Protein AF-C1BNL7-F1 (afdb_monomer)

Solvent-accessible surface area (backbone atoms only — not comparable to full-atom values): 7784 Å² total; per-residue (Å²): 129,91,84,77,83,67,80,52,73,25,73,51,69,61,20,47,30,74,44,31,60,59,41,42,73,23,84,44,74,52,72,48,75,82,15,39,34,39,26,34,56,65,86,87,86,78,60,87,38,37,70,57,34,62,75,68,76,52,83,87,88,85,86,73,85,60,97,68,70,64,67,81,43,33,63,49,84,83,49,70,68,57,50,54,52,52,53,50,52,39,48,68,52,30,54,58,49,54,51,50,46,48,68,52,48,52,87,49,40,54,88,61,54,73,66,53,60,66,40,49,68,30,48,18,66,62,32,55,75,46,68

Sequence (131 aa):
MNNNSFPPFSYLHHALSGGYWLLCAGDEIYINQCSLIGSIGAIMASFGLEKFIKRHDIERRVLTAGKNKSIMDPFVEMTEAERLRLSAILSDIHEPFKEHVRKSRGNKLIKDEDKLFNGEFWCGQAAVNLD

pLDDT: mean 90.42, std 10.7, range [40.81, 98.31]

Organism: Caligus rogercresseyi (NCBI:txid217165)

Radius of gyration: 20.48 Å; Cα contacts (8 Å, |Δi|>4): 165; chains: 1; bounding box: 45×34×66 Å

Foldseek 3Di:
DDPPPDFFEAEDAEQAAVRQLVQLVGLHYDYAQFYKDAQQFDDDDAAACLVVCVVVVHDDDDDDDDDCPCQRVNNDDHDPVSVVVVVVVRVVVRVVSLVSNCVSCPPQADPPVCVRRVRDMDGHVVVSNGD

Structure (mmCIF, N/CA/C/O backbone):
data_AF-C1BNL7-F1
#
_entry.id   AF-C1BNL7-F1
#
loop_
_atom_site.group_PDB
_atom_site.id
_atom_site.type_symbol
_atom_site.label_atom_id
_atom_site.label_alt_id
_atom_site.label_comp_id
_atom_site.label_asym_id
_atom_site.label_entity_id
_atom_site.label_seq_id
_atom_site.pdbx_PDB_ins_code
_atom_site.Cartn_x
_atom_site.Cartn_y
_atom_site.Cartn_z
_atom_site.occupancy
_atom_site.B_iso_or_equiv
_atom_site.auth_seq_id
_atom_site.auth_comp_id
_atom_site.auth_asym_id
_atom_site.auth_atom_id
_atom_site.pdbx_PDB_model_num
ATOM 1 N N . MET A 1 1 ? 6.306 21.668 35.303 1.00 40.81 1 MET A N 1
ATOM 2 C CA . MET A 1 1 ? 6.076 21.286 33.892 1.00 40.81 1 MET A CA 1
ATOM 3 C C . MET A 1 1 ? 4.583 21.034 33.754 1.00 40.81 1 MET A C 1
ATOM 5 O O . MET A 1 1 ? 4.030 20.419 34.654 1.00 40.81 1 MET A O 1
ATOM 9 N N . ASN A 1 2 ? 3.924 21.650 32.770 1.00 40.81 2 ASN A N 1
ATOM 10 C CA . ASN A 1 2 ? 2.464 21.817 32.730 1.00 40.81 2 ASN A CA 1
ATOM 11 C C . ASN A 1 2 ? 1.688 20.502 32.881 1.00 40.81 2 ASN A C 1
ATOM 13 O O . ASN A 1 2 ? 1.894 19.564 32.121 1.00 40.81 2 ASN A O 1
ATOM 17 N N . ASN A 1 3 ? 0.763 20.500 33.840 1.00 50.41 3 ASN A N 1
ATOM 18 C CA . ASN A 1 3 ? -0.073 19.378 34.256 1.00 50.41 3 ASN A CA 1
ATOM 19 C C . ASN A 1 3 ? -1.495 19.508 33.668 1.00 50.41 3 ASN A C 1
ATOM 21 O O . ASN A 1 3 ? -2.486 19.372 34.377 1.00 50.41 3 ASN A O 1
ATOM 25 N N . ASN A 1 4 ? -1.602 19.835 32.376 1.00 51.62 4 ASN A N 1
ATOM 26 C CA . ASN A 1 4 ? -2.885 19.821 31.664 1.00 51.62 4 ASN A CA 1
ATOM 27 C C . ASN A 1 4 ? -3.084 18.436 31.040 1.00 51.62 4 ASN A C 1
ATOM 29 O O . ASN A 1 4 ? -2.892 18.250 29.842 1.00 51.62 4 ASN A O 1
ATOM 33 N N . SER A 1 5 ? -3.426 17.448 31.863 1.00 60.22 5 SER A N 1
ATOM 34 C CA . SER A 1 5 ? -3.708 16.081 31.423 1.00 60.22 5 SER A CA 1
ATOM 35 C C . SER A 1 5 ? -5.173 15.943 30.997 1.00 60.22 5 SER A C 1
ATOM 37 O O . SER A 1 5 ? -5.953 15.257 31.654 1.00 60.22 5 SER A O 1
ATOM 39 N N . PHE A 1 6 ? -5.565 16.631 29.922 1.00 58.66 6 PHE A N 1
ATOM 40 C CA . PHE A 1 6 ? -6.733 16.195 29.155 1.00 58.66 6 PHE A CA 1
ATOM 41 C C . PHE A 1 6 ? -6.265 15.080 28.214 1.00 58.66 6 PHE A C 1
ATOM 43 O O . PHE A 1 6 ? -5.260 15.289 27.528 1.00 58.66 6 PHE A O 1
ATOM 50 N N . PRO A 1 7 ? -6.930 13.911 28.187 1.00 63.72 7 PRO A N 1
ATOM 51 C CA . PRO A 1 7 ? -6.554 12.854 27.259 1.00 63.72 7 PRO A CA 1
ATOM 52 C C . PRO A 1 7 ? -6.678 13.376 25.815 1.00 63.72 7 PRO A C 1
ATOM 54 O O . PRO A 1 7 ? -7.672 14.036 25.494 1.00 63.72 7 PRO A O 1
ATOM 57 N N . PRO A 1 8 ? -5.676 13.172 24.940 1.00 76.75 8 PRO A N 1
ATOM 58 C CA . PRO A 1 8 ? -5.769 13.550 23.536 1.00 76.75 8 PRO A CA 1
ATOM 59 C C . PRO A 1 8 ? -6.910 12.797 22.840 1.00 76.75 8 PRO A C 1
ATOM 61 O O . PRO A 1 8 ? -6.853 11.583 22.646 1.00 76.75 8 PRO A O 1
ATOM 64 N N . PHE A 1 9 ? -7.932 13.538 22.416 1.00 78.38 9 PHE A N 1
ATOM 65 C CA . PHE A 1 9 ? -9.016 13.033 21.574 1.00 78.38 9 PHE A CA 1
ATOM 66 C C . PHE A 1 9 ? -8.653 13.186 20.094 1.00 78.38 9 PHE A C 1
ATOM 68 O O . PHE A 1 9 ? -8.140 14.227 19.680 1.00 78.38 9 PHE A O 1
ATOM 75 N N . SER A 1 10 ? -8.956 12.172 19.285 1.00 81.38 10 SER A N 1
ATOM 76 C CA . SER A 1 10 ? -8.794 12.206 17.829 1.00 81.38 10 SER A CA 1
ATOM 77 C C . SER A 1 10 ? -10.137 12.015 17.125 1.00 81.38 10 SER A C 1
ATOM 79 O O . SER A 1 10 ? -10.905 11.108 17.441 1.00 81.38 10 SER A O 1
ATOM 81 N N . TYR A 1 11 ? -10.423 12.877 16.150 1.00 81.88 11 TYR A N 1
ATOM 82 C CA . TYR A 1 11 ? -11.605 12.789 15.294 1.00 81.88 11 TYR A CA 1
ATOM 83 C C . TYR A 1 11 ? -11.211 13.091 13.852 1.00 81.88 11 TYR A C 1
ATOM 85 O O . TYR A 1 11 ? -10.549 14.093 13.576 1.00 81.88 11 TYR A O 1
ATOM 93 N N . LEU A 1 12 ? -11.659 12.248 12.925 1.00 77.56 12 LEU A N 1
ATOM 94 C CA . LEU A 1 12 ? -11.494 12.465 11.494 1.00 77.56 12 LEU A CA 1
ATOM 95 C C . LEU A 1 12 ? -12.728 11.930 10.761 1.00 77.56 12 LEU A C 1
ATOM 97 O O . LEU A 1 12 ? -13.219 10.849 11.078 1.00 77.56 12 LEU A O 1
ATOM 101 N N . HIS A 1 13 ? -13.221 12.667 9.761 1.00 79.19 13 HIS A N 1
ATOM 102 C CA . HIS A 1 13 ? -14.415 12.254 9.015 1.00 79.19 13 HIS A CA 1
ATOM 103 C C . HIS A 1 13 ? -14.193 10.926 8.271 1.00 79.19 13 HIS A C 1
ATOM 105 O O . HIS A 1 13 ? -15.036 10.043 8.352 1.00 79.19 13 HIS A O 1
ATOM 111 N N . HIS A 1 14 ? -13.046 10.753 7.609 1.00 89.56 14 HIS A N 1
ATOM 112 C CA . HIS A 1 14 ? -12.567 9.467 7.090 1.00 89.56 14 HIS A CA 1
ATOM 113 C C . HIS A 1 14 ? -11.084 9.339 7.411 1.00 89.56 14 HIS A C 1
ATOM 115 O O . HIS A 1 14 ? -10.323 10.255 7.105 1.00 89.56 14 HIS A O 1
ATOM 121 N N . ALA A 1 15 ? -10.681 8.212 7.984 1.00 91.94 15 ALA A N 1
ATOM 122 C CA . ALA A 1 15 ? -9.304 7.922 8.351 1.00 91.94 15 ALA A CA 1
ATOM 123 C C . ALA A 1 15 ? -8.921 6.553 7.796 1.00 91.94 15 ALA A C 1
ATOM 125 O O . ALA A 1 15 ? -9.188 5.523 8.405 1.00 91.94 15 ALA A O 1
ATOM 126 N N . LEU A 1 16 ? -8.294 6.557 6.625 1.00 94.44 16 LEU A N 1
ATOM 127 C CA . LEU A 1 16 ? -7.799 5.360 5.955 1.00 94.44 16 LEU A CA 1
ATOM 128 C C . LEU A 1 16 ? -6.277 5.418 5.863 1.00 94.44 16 LEU A C 1
ATOM 130 O O . LEU A 1 16 ? -5.717 6.502 5.677 1.00 94.44 16 LEU A O 1
ATOM 134 N N . SER A 1 17 ? -5.611 4.269 5.965 1.00 95.81 17 SER A N 1
ATOM 135 C CA . SER A 1 17 ? -4.159 4.143 5.806 1.00 95.81 17 SER A CA 1
ATOM 136 C C . SER A 1 17 ? -3.418 5.142 6.708 1.00 95.81 17 SER A C 1
ATOM 138 O O . SER A 1 17 ? -3.652 5.158 7.915 1.00 95.81 17 SER A O 1
ATOM 140 N N . GLY A 1 18 ? -2.586 6.034 6.165 1.00 95.00 18 GLY A N 1
ATOM 141 C CA . GLY A 1 18 ? -1.898 7.066 6.951 1.00 95.00 18 GLY A CA 1
ATOM 142 C C . GLY A 1 18 ? -2.825 7.939 7.816 1.00 95.00 18 GLY A C 1
ATOM 143 O O . GLY A 1 18 ? -2.420 8.394 8.882 1.00 95.00 18 GLY A O 1
ATOM 144 N N . GLY A 1 19 ? -4.088 8.130 7.421 1.00 94.56 19 GLY A N 1
ATOM 145 C CA . GLY A 1 19 ? -5.081 8.812 8.253 1.00 94.56 19 GLY A CA 1
ATOM 146 C C . GLY A 1 19 ? -5.436 8.021 9.514 1.00 94.56 19 GLY A C 1
ATOM 147 O O . GLY A 1 19 ? -5.513 8.602 10.593 1.00 94.56 19 GLY A O 1
ATOM 148 N N . TYR A 1 20 ? -5.598 6.699 9.398 1.00 94.94 20 TYR A N 1
ATOM 149 C CA . TYR A 1 20 ? -5.844 5.832 10.552 1.00 94.94 20 TYR A CA 1
ATOM 150 C C . TYR A 1 20 ? -4.603 5.713 11.443 1.00 94.94 20 TYR A C 1
ATOM 152 O O . TYR A 1 20 ? -4.726 5.755 12.663 1.00 94.94 20 TYR A O 1
ATOM 160 N N . TRP A 1 21 ? -3.400 5.693 10.852 1.00 95.44 21 TRP A N 1
ATOM 161 C CA . TRP A 1 21 ? -2.147 5.779 11.610 1.00 95.44 21 TRP A CA 1
ATOM 162 C C . TRP A 1 21 ? -2.147 6.984 12.559 1.00 95.44 21 TRP A C 1
ATOM 164 O O . TRP A 1 21 ? -1.849 6.853 13.746 1.00 95.44 21 TRP A O 1
ATOM 174 N N . LEU A 1 22 ? -2.486 8.168 12.043 1.00 94.12 22 LEU A N 1
ATOM 175 C CA . LEU A 1 22 ? -2.545 9.387 12.850 1.00 94.12 22 LEU A CA 1
ATOM 176 C C . LEU A 1 22 ? -3.688 9.344 13.865 1.00 94.12 22 LEU A C 1
ATOM 178 O O . LEU A 1 22 ? -3.504 9.778 14.998 1.00 94.12 22 LEU A O 1
ATOM 182 N N . LEU A 1 23 ? -4.841 8.788 13.485 1.00 92.06 23 LEU A N 1
ATOM 183 C CA . LEU A 1 23 ? -5.988 8.628 14.378 1.00 92.06 23 LEU A CA 1
ATOM 184 C C . LEU A 1 23 ? -5.637 7.775 15.610 1.00 92.06 23 LEU A C 1
ATOM 186 O O . LEU A 1 23 ? -6.048 8.104 16.719 1.00 92.06 23 LEU A O 1
ATOM 190 N N . CYS A 1 24 ? -4.804 6.746 15.436 1.00 93.38 24 CYS A N 1
ATOM 191 C CA . CYS A 1 24 ? -4.276 5.904 16.511 1.00 93.38 24 CYS A CA 1
ATOM 192 C C . CYS A 1 24 ? -3.329 6.631 17.491 1.00 93.38 24 CYS A C 1
ATOM 194 O O . CYS A 1 24 ? -2.913 6.033 18.480 1.00 93.38 24 CYS A O 1
ATOM 196 N N . ALA A 1 25 ? -2.968 7.897 17.264 1.00 91.88 25 ALA A N 1
ATOM 197 C CA . ALA A 1 25 ? -2.198 8.671 18.240 1.00 91.88 25 ALA A CA 1
ATOM 198 C C . ALA A 1 25 ? -3.054 9.221 19.401 1.00 91.88 25 ALA A C 1
ATOM 200 O O . ALA A 1 25 ? -2.489 9.643 20.408 1.00 91.88 25 ALA A O 1
ATOM 201 N N . GLY A 1 26 ? -4.386 9.251 19.262 1.00 89.44 26 GLY A N 1
ATOM 202 C CA . GLY A 1 26 ? -5.301 9.648 20.335 1.00 89.44 26 GLY A CA 1
ATOM 203 C C . GLY A 1 26 ? -5.695 8.484 21.244 1.00 89.44 26 GLY A C 1
ATOM 204 O O . GLY A 1 26 ? -5.860 7.357 20.778 1.00 89.44 26 GLY A O 1
ATOM 205 N N . ASP A 1 27 ? -5.925 8.781 22.523 1.00 85.81 27 ASP A N 1
ATOM 206 C CA . ASP A 1 27 ? -6.405 7.805 23.515 1.00 85.81 27 ASP A CA 1
ATOM 207 C C . ASP A 1 27 ? -7.858 7.387 23.229 1.00 85.81 27 ASP A C 1
ATOM 209 O O . ASP A 1 27 ? -8.277 6.239 23.425 1.00 85.81 27 ASP A O 1
ATOM 213 N N . GLU A 1 28 ? -8.632 8.347 22.725 1.00 88.00 28 GLU A N 1
ATOM 214 C CA . GLU A 1 28 ? -10.022 8.188 22.337 1.00 88.00 28 GLU A CA 1
ATOM 215 C C . GLU A 1 28 ? -10.225 8.628 20.889 1.00 88.00 28 GLU A C 1
ATOM 217 O O . GLU A 1 28 ? -9.799 9.708 20.469 1.00 88.00 28 GLU A O 1
ATOM 222 N N . ILE A 1 29 ? -10.904 7.769 20.132 1.00 89.75 29 ILE A N 1
ATOM 223 C CA . ILE A 1 29 ? -11.182 7.952 18.713 1.00 89.75 29 ILE A CA 1
ATOM 224 C C . ILE A 1 29 ? -12.688 8.088 18.542 1.00 89.75 29 ILE A C 1
ATOM 226 O O . ILE A 1 29 ? -13.439 7.172 18.876 1.00 89.75 29 ILE A O 1
ATOM 230 N N . TYR A 1 30 ? -13.115 9.213 17.981 1.00 88.75 30 TYR A N 1
ATOM 231 C CA . TYR A 1 30 ? -14.504 9.452 17.616 1.00 88.75 30 TYR A CA 1
ATOM 232 C C . TYR A 1 30 ? -14.653 9.368 16.101 1.00 88.75 30 TYR A C 1
ATOM 234 O O . TYR A 1 30 ? -13.863 9.944 15.351 1.00 88.75 30 TYR A O 1
ATOM 242 N N . ILE A 1 31 ? -15.694 8.671 15.653 1.00 88.94 31 ILE A N 1
ATOM 243 C CA . ILE A 1 31 ? -16.059 8.538 14.242 1.00 88.94 31 ILE A CA 1
ATOM 244 C C . ILE A 1 31 ? -17.570 8.718 14.088 1.00 88.94 31 ILE A C 1
ATOM 246 O O . ILE A 1 31 ? -18.323 8.521 15.042 1.00 88.94 31 ILE A O 1
ATOM 250 N 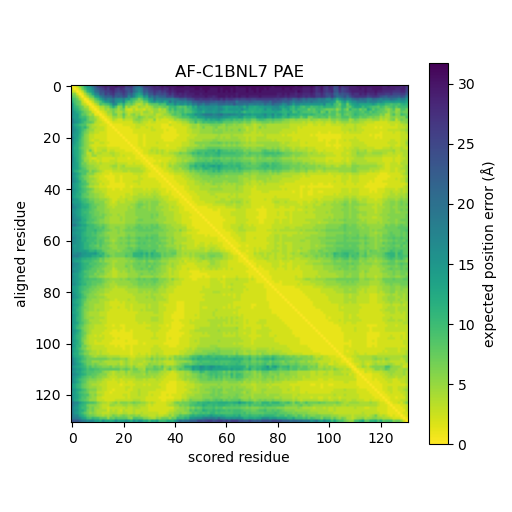N . ASN A 1 32 ? -18.028 9.096 12.896 1.00 89.62 32 ASN A N 1
ATOM 251 C CA . ASN A 1 32 ? -19.454 9.165 12.582 1.00 89.62 32 ASN A CA 1
ATOM 252 C C . ASN A 1 32 ? -19.917 7.914 11.806 1.00 89.62 32 ASN A C 1
ATOM 254 O O . ASN A 1 32 ? -19.110 7.089 11.383 1.00 89.62 32 ASN A O 1
ATOM 258 N N . GLN A 1 33 ? -21.230 7.765 11.606 1.00 89.31 33 GLN A N 1
ATOM 259 C CA . GLN A 1 33 ? -21.814 6.588 10.941 1.00 89.31 33 GLN A CA 1
ATOM 260 C C . GLN A 1 33 ? -21.374 6.396 9.481 1.00 89.31 33 GLN A C 1
ATOM 262 O O . GLN A 1 33 ? -21.433 5.279 8.980 1.00 89.31 33 GLN A O 1
ATOM 267 N N . CYS A 1 34 ? -20.935 7.462 8.817 1.00 91.25 34 CYS A N 1
ATOM 268 C CA . CYS A 1 34 ? -20.444 7.459 7.442 1.00 91.25 34 CYS A CA 1
ATOM 269 C C . CYS A 1 34 ? -18.908 7.450 7.366 1.00 91.25 34 CYS A C 1
ATOM 271 O O . CYS A 1 34 ? -18.352 7.495 6.267 1.00 91.25 34 CYS A O 1
ATOM 273 N N . SER A 1 35 ? -18.205 7.424 8.502 1.00 92.69 35 SER A N 1
ATOM 274 C CA . SER A 1 35 ? -16.747 7.429 8.528 1.00 92.69 35 SER A CA 1
ATOM 275 C C . SER A 1 35 ? -16.182 6.142 7.953 1.00 92.69 35 SER A C 1
ATOM 277 O O . SER A 1 35 ? -16.653 5.060 8.279 1.00 92.69 35 SER A O 1
ATOM 279 N N . LEU A 1 36 ? -15.140 6.266 7.129 1.00 94.25 36 LEU A N 1
ATOM 280 C CA . LEU A 1 36 ? -14.423 5.127 6.555 1.00 94.25 36 LEU A CA 1
ATOM 281 C C . LEU A 1 36 ? -13.111 4.969 7.310 1.00 94.25 36 LEU A C 1
ATOM 283 O O . LEU A 1 36 ? -12.340 5.929 7.377 1.00 94.25 36 LEU A O 1
ATOM 287 N N . ILE A 1 37 ? -12.903 3.786 7.880 1.00 94.69 37 ILE A N 1
ATOM 288 C CA . ILE A 1 37 ? -11.816 3.468 8.805 1.00 94.69 37 ILE A CA 1
ATOM 289 C C . ILE A 1 37 ? -11.131 2.170 8.377 1.00 94.69 37 ILE A C 1
ATOM 291 O O . ILE A 1 37 ? -11.782 1.275 7.841 1.00 94.69 37 ILE A O 1
ATOM 295 N N . GLY A 1 38 ? -9.823 2.067 8.607 1.00 94.12 38 GLY A N 1
ATOM 296 C CA . GLY A 1 38 ? -9.017 0.905 8.243 1.00 94.12 38 GLY A CA 1
ATOM 297 C C . GLY A 1 38 ? -8.047 1.236 7.117 1.00 94.12 38 GLY A C 1
ATOM 298 O O . GLY A 1 38 ? -7.341 2.245 7.167 1.00 94.12 38 GLY A O 1
ATOM 299 N N . SER A 1 39 ? -7.997 0.388 6.093 1.00 96.62 39 SER A N 1
ATOM 300 C CA . SER A 1 39 ? -6.980 0.427 5.040 1.00 96.62 39 SER A CA 1
ATOM 301 C C . SER A 1 39 ? -5.568 0.326 5.633 1.00 96.62 39 SER A C 1
ATOM 303 O O . SER A 1 39 ? -4.644 1.048 5.254 1.00 96.62 39 SER A O 1
ATOM 305 N N . ILE A 1 40 ? -5.421 -0.559 6.625 1.00 96.56 40 ILE A N 1
ATOM 306 C CA . ILE A 1 40 ? -4.145 -0.825 7.287 1.00 96.56 40 ILE A CA 1
ATOM 307 C C . ILE A 1 40 ? -3.340 -1.733 6.369 1.00 96.56 40 ILE A C 1
ATOM 309 O O . ILE A 1 40 ? -3.643 -2.912 6.206 1.00 96.56 40 ILE A O 1
ATOM 313 N N . GLY A 1 41 ? -2.355 -1.137 5.716 1.00 95.88 41 GLY A N 1
ATOM 314 C CA . GLY A 1 41 ? -1.548 -1.785 4.700 1.00 95.88 41 GLY A CA 1
ATOM 315 C C . GLY A 1 41 ? -0.652 -0.773 4.001 1.00 95.88 41 GLY A C 1
ATOM 316 O O . GLY A 1 41 ? -0.729 0.435 4.245 1.00 95.88 41 GLY A O 1
ATOM 317 N N . ALA A 1 42 ? 0.199 -1.279 3.116 1.00 96.94 42 ALA A N 1
ATOM 318 C CA . ALA A 1 42 ? 1.088 -0.478 2.291 1.00 96.94 42 ALA A CA 1
ATOM 319 C C . ALA A 1 42 ? 0.957 -0.908 0.829 1.00 96.94 42 ALA A C 1
ATOM 321 O O . ALA A 1 42 ? 0.863 -2.097 0.525 1.00 96.94 42 ALA A O 1
ATOM 322 N N . ILE A 1 43 ? 0.974 0.064 -0.078 1.00 96.44 43 ILE A N 1
ATOM 323 C CA . ILE A 1 43 ? 0.914 -0.173 -1.518 1.00 96.44 43 ILE A CA 1
ATOM 324 C C . ILE A 1 43 ? 1.968 0.669 -2.232 1.00 96.44 43 ILE A C 1
ATOM 326 O O . ILE A 1 43 ? 2.166 1.845 -1.935 1.00 96.44 43 ILE A O 1
ATOM 330 N N . MET A 1 44 ? 2.621 0.051 -3.211 1.00 95.50 44 MET A N 1
ATOM 331 C CA . MET A 1 44 ? 3.406 0.715 -4.244 1.00 95.50 44 MET A CA 1
ATOM 332 C C . MET A 1 44 ? 2.860 0.225 -5.578 1.00 95.50 44 MET A C 1
ATOM 334 O O . MET A 1 44 ? 2.777 -0.980 -5.807 1.00 95.50 44 MET A O 1
ATOM 338 N N . ALA A 1 45 ? 2.445 1.153 -6.434 1.00 94.00 45 ALA A N 1
ATOM 339 C CA . ALA A 1 45 ? 1.821 0.831 -7.707 1.00 94.00 45 ALA A CA 1
ATOM 340 C C . ALA A 1 45 ? 2.446 1.654 -8.833 1.00 94.00 45 ALA A C 1
ATOM 342 O O . ALA A 1 45 ? 2.715 2.847 -8.681 1.00 94.00 45 ALA A O 1
ATOM 343 N N . SER A 1 46 ? 2.653 1.001 -9.971 1.00 93.50 46 SER A N 1
ATOM 344 C CA . SER A 1 46 ? 3.075 1.606 -11.231 1.00 93.50 46 SER A CA 1
ATOM 345 C C . SER A 1 46 ? 2.490 0.803 -12.398 1.00 93.50 46 SER A C 1
ATOM 347 O O . SER A 1 46 ? 1.830 -0.218 -12.200 1.00 93.50 46 SER A O 1
ATOM 349 N N . PHE A 1 47 ? 2.701 1.278 -13.623 1.00 95.06 47 PHE A N 1
ATOM 350 C CA . PHE A 1 47 ? 2.260 0.591 -14.836 1.00 95.06 47 PHE A CA 1
ATOM 351 C C . PHE A 1 47 ? 3.407 -0.192 -15.477 1.00 95.06 47 PHE A C 1
ATOM 353 O O . PHE A 1 47 ? 4.558 0.199 -15.338 1.00 95.06 47 PHE A O 1
ATOM 360 N N . GLY A 1 48 ? 3.081 -1.242 -16.234 1.00 96.19 48 GLY A N 1
ATOM 361 C CA . GLY A 1 48 ? 3.979 -1.848 -17.223 1.00 96.19 48 GLY A CA 1
ATOM 362 C C . GLY A 1 48 ? 3.562 -1.423 -18.633 1.00 96.19 48 GLY A C 1
ATOM 363 O O . GLY A 1 48 ? 2.491 -1.800 -19.111 1.00 96.19 48 GLY A O 1
ATOM 364 N N . LEU A 1 49 ? 4.368 -0.580 -19.272 1.00 97.62 49 LEU A N 1
ATOM 365 C CA . LEU A 1 49 ? 4.141 0.049 -20.577 1.00 97.62 49 LEU A CA 1
ATOM 366 C C . LEU A 1 49 ? 5.266 -0.258 -21.579 1.00 97.62 49 LEU A C 1
ATOM 368 O O . LEU A 1 49 ? 5.247 0.260 -22.697 1.00 97.62 49 LEU A O 1
ATOM 372 N N . GLU A 1 50 ? 6.213 -1.129 -21.232 1.00 95.88 50 GLU A N 1
ATOM 373 C CA . GLU A 1 50 ? 7.343 -1.538 -22.070 1.00 95.88 50 GLU A CA 1
ATOM 374 C C . GLU A 1 50 ? 6.872 -2.101 -23.422 1.00 95.88 50 GLU A C 1
ATOM 376 O O . GLU A 1 50 ? 7.387 -1.749 -24.487 1.00 95.88 50 GLU A O 1
ATOM 381 N N . LYS A 1 51 ? 5.796 -2.899 -23.414 1.00 96.75 51 LYS A N 1
ATOM 382 C CA . LYS A 1 51 ? 5.177 -3.429 -24.640 1.00 96.75 51 LYS A CA 1
ATOM 383 C C . LYS A 1 51 ? 4.438 -2.361 -25.437 1.00 96.75 51 LYS A C 1
ATOM 385 O O . LYS A 1 51 ? 4.342 -2.486 -26.654 1.00 96.75 51 LYS A O 1
ATOM 390 N N . PHE A 1 52 ? 3.877 -1.350 -24.776 1.00 97.81 52 PHE A N 1
ATOM 391 C CA . PHE A 1 52 ? 3.162 -0.270 -25.452 1.00 97.81 52 PHE A CA 1
ATOM 392 C C . PHE A 1 52 ? 4.138 0.582 -26.261 1.00 97.81 52 PHE A C 1
ATOM 394 O O . PHE A 1 52 ? 3.957 0.720 -27.468 1.00 97.81 52 PHE A O 1
ATOM 401 N N . ILE A 1 53 ? 5.213 1.065 -25.633 1.00 97.50 53 ILE A N 1
ATOM 402 C CA . ILE A 1 53 ? 6.193 1.915 -26.320 1.00 97.50 53 ILE A CA 1
ATOM 403 C C . ILE A 1 53 ? 6.902 1.170 -27.454 1.00 97.50 53 ILE A C 1
ATOM 405 O O . ILE A 1 53 ? 7.098 1.739 -28.524 1.00 97.50 53 ILE A O 1
ATOM 409 N N . LYS A 1 54 ? 7.165 -0.132 -27.275 1.00 96.88 54 LYS A N 1
ATOM 410 C CA . LYS A 1 54 ? 7.746 -0.987 -28.315 1.00 96.88 54 LYS A CA 1
ATOM 411 C C . LYS A 1 54 ? 6.839 -1.133 -29.540 1.00 96.88 54 LYS A C 1
ATOM 413 O O . LYS A 1 54 ? 7.347 -1.207 -30.648 1.00 96.88 54 LYS A O 1
ATOM 418 N N . ARG A 1 55 ? 5.511 -1.184 -29.368 1.00 98.25 55 ARG A N 1
ATOM 419 C CA . ARG A 1 55 ? 4.555 -1.279 -30.493 1.00 98.25 55 ARG A CA 1
ATOM 420 C C . ARG A 1 55 ? 4.408 0.0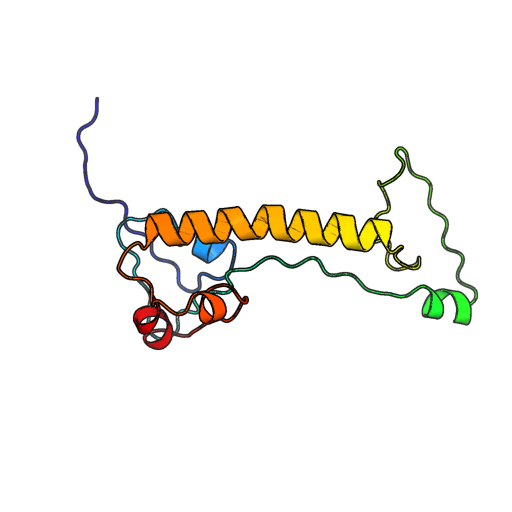17 -31.287 1.00 98.25 55 ARG A C 1
ATOM 422 O O . ARG A 1 55 ? 3.905 -0.031 -32.402 1.00 98.25 55 ARG A O 1
ATOM 429 N N . HIS A 1 56 ? 4.773 1.147 -30.693 1.00 98.31 56 HIS A N 1
ATOM 430 C CA . HIS A 1 56 ? 4.626 2.474 -31.289 1.00 98.31 56 HIS A CA 1
ATOM 431 C C . HIS A 1 56 ? 5.971 3.093 -31.686 1.00 98.31 56 HIS A C 1
ATOM 433 O O . HIS A 1 56 ? 6.024 4.294 -31.938 1.00 98.31 56 HIS A O 1
ATOM 439 N N . ASP A 1 57 ? 7.046 2.297 -31.702 1.00 97.12 57 ASP A N 1
ATOM 440 C CA . ASP A 1 57 ? 8.406 2.744 -32.020 1.00 97.12 57 ASP A CA 1
ATOM 441 C C . ASP A 1 57 ? 8.860 3.952 -31.175 1.00 97.12 57 ASP A C 1
ATOM 443 O O . ASP A 1 57 ? 9.607 4.823 -31.621 1.00 97.12 57 ASP A O 1
ATOM 447 N N . ILE A 1 58 ? 8.400 4.011 -29.919 1.00 97.94 58 ILE A N 1
ATOM 448 C CA . ILE A 1 58 ? 8.751 5.072 -28.976 1.00 97.94 58 ILE A CA 1
ATOM 449 C C . ILE A 1 58 ? 10.037 4.680 -28.247 1.00 97.94 58 ILE A C 1
ATOM 451 O O . ILE A 1 58 ? 10.084 3.688 -27.517 1.00 97.94 58 ILE A O 1
ATOM 455 N N . GLU A 1 59 ? 11.072 5.505 -28.391 1.00 96.00 59 GLU A N 1
ATOM 456 C CA . G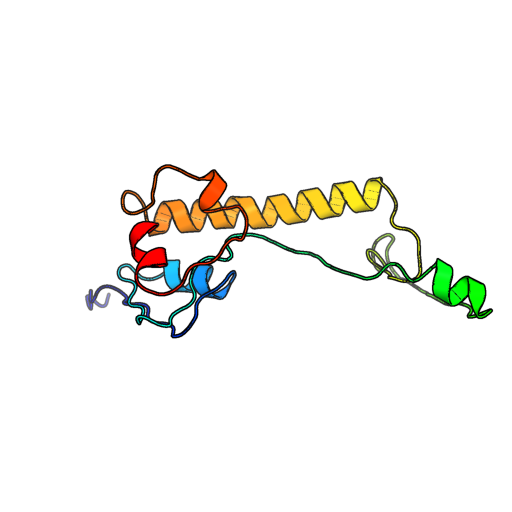LU A 1 59 ? 12.347 5.319 -27.701 1.00 96.00 59 GLU A CA 1
ATOM 457 C C . GLU A 1 59 ? 12.337 5.969 -26.309 1.00 96.00 59 GLU A C 1
ATOM 459 O O . GLU A 1 59 ? 12.150 7.180 -26.153 1.00 96.00 59 GLU A O 1
ATOM 464 N N . ARG A 1 60 ? 12.608 5.166 -25.278 1.00 94.94 60 ARG A N 1
ATOM 465 C CA . ARG A 1 60 ? 12.764 5.634 -23.899 1.00 94.94 60 ARG A CA 1
ATOM 466 C C . ARG A 1 60 ? 14.236 5.944 -23.602 1.00 94.94 60 ARG A C 1
ATOM 468 O O . ARG A 1 60 ? 15.042 5.034 -23.457 1.00 94.94 60 ARG A O 1
ATOM 475 N N . ARG A 1 61 ? 14.581 7.229 -23.450 1.00 95.25 61 ARG A N 1
ATOM 476 C CA . ARG A 1 61 ? 15.939 7.692 -23.088 1.00 95.25 61 ARG A CA 1
ATOM 477 C C . ARG A 1 61 ? 15.997 8.119 -21.622 1.00 95.25 61 ARG A C 1
ATOM 479 O O . ARG A 1 61 ? 15.339 9.086 -21.238 1.00 95.25 61 ARG A O 1
ATOM 486 N N . VAL A 1 62 ? 16.773 7.407 -20.807 1.00 94.31 62 VAL A N 1
ATOM 487 C CA . VAL A 1 62 ? 16.916 7.662 -19.363 1.00 94.31 62 VAL A CA 1
ATOM 488 C C . VAL A 1 62 ? 18.390 7.751 -18.998 1.00 94.31 62 VAL A C 1
ATOM 490 O O . VAL A 1 62 ? 19.171 6.868 -19.333 1.00 94.31 62 VAL A O 1
ATOM 493 N N . LEU A 1 63 ? 18.756 8.815 -18.285 1.00 94.81 63 LEU A N 1
ATOM 494 C CA . LEU A 1 63 ? 20.074 9.002 -17.687 1.00 94.81 63 LEU A CA 1
ATOM 495 C C . LEU A 1 63 ? 19.891 9.121 -16.174 1.00 94.81 63 LEU A C 1
ATOM 497 O O . LEU A 1 63 ? 19.109 9.949 -15.708 1.00 94.81 63 LEU A O 1
ATOM 501 N N . THR A 1 64 ? 20.606 8.305 -15.403 1.00 95.31 64 THR A N 1
ATOM 502 C CA . THR A 1 64 ? 20.517 8.303 -13.937 1.00 95.31 64 THR A CA 1
ATOM 503 C C . THR A 1 64 ? 21.887 8.389 -13.292 1.00 95.31 64 THR A C 1
ATOM 505 O O . THR A 1 64 ? 22.805 7.670 -13.680 1.00 95.31 64 THR A O 1
ATOM 508 N N . ALA A 1 65 ? 21.990 9.176 -12.224 1.00 95.19 65 ALA A N 1
ATOM 509 C CA . ALA A 1 65 ? 23.045 9.014 -11.233 1.00 95.19 65 ALA A CA 1
ATOM 510 C C . ALA A 1 65 ? 22.551 8.056 -10.133 1.00 95.19 65 ALA A C 1
ATOM 512 O O . ALA A 1 65 ? 21.570 8.345 -9.445 1.00 95.19 65 ALA A O 1
ATOM 513 N N . GLY A 1 66 ? 23.226 6.913 -9.977 1.00 92.06 66 GLY A N 1
ATOM 514 C CA . GLY A 1 66 ? 22.891 5.877 -8.994 1.00 92.06 66 GLY A CA 1
ATOM 515 C C . GLY A 1 66 ? 22.087 4.705 -9.571 1.00 92.06 66 GLY A C 1
ATOM 516 O O . GLY A 1 66 ? 21.095 4.893 -10.271 1.00 92.06 66 GLY A O 1
ATOM 517 N N . LYS A 1 67 ? 22.507 3.478 -9.228 1.00 86.94 67 LYS A N 1
ATOM 518 C CA . LYS A 1 67 ? 22.052 2.219 -9.854 1.00 86.94 67 LYS A CA 1
ATOM 519 C C . LYS A 1 67 ? 20.536 1.981 -9.805 1.00 86.94 67 LYS A C 1
ATOM 521 O O . LYS A 1 67 ? 19.989 1.441 -10.751 1.00 86.94 67 LYS A O 1
ATOM 526 N N . ASN A 1 68 ? 19.866 2.379 -8.724 1.00 89.38 68 ASN A N 1
ATOM 527 C CA . ASN A 1 68 ? 18.445 2.071 -8.498 1.00 89.38 68 ASN A CA 1
ATOM 528 C C . ASN A 1 68 ? 17.540 3.305 -8.652 1.00 89.38 68 ASN A C 1
ATOM 530 O O . ASN A 1 68 ? 16.412 3.306 -8.165 1.00 89.38 68 ASN A O 1
ATOM 534 N N . LYS A 1 69 ? 18.037 4.400 -9.249 1.00 93.44 69 LYS A N 1
ATOM 535 C CA . LYS A 1 69 ? 17.311 5.681 -9.271 1.00 93.44 69 LYS A CA 1
ATOM 536 C C . LYS A 1 69 ? 16.092 5.673 -10.202 1.00 93.44 69 LYS A C 1
ATOM 538 O O . LYS A 1 69 ? 15.200 6.494 -10.015 1.00 93.44 69 LYS A O 1
ATOM 543 N N . SER A 1 70 ? 16.047 4.744 -11.152 1.00 93.31 70 SER A N 1
ATOM 544 C CA . SER A 1 70 ? 14.917 4.489 -12.053 1.00 93.31 70 SER A CA 1
ATOM 545 C C . SER A 1 70 ? 14.119 3.234 -11.680 1.00 93.31 70 SER A C 1
ATOM 547 O O . SER A 1 70 ? 13.433 2.680 -12.534 1.00 93.31 70 SER A O 1
ATOM 549 N N . ILE A 1 71 ? 14.215 2.744 -10.437 1.00 93.06 71 ILE A N 1
ATOM 550 C CA . ILE A 1 71 ? 13.367 1.630 -9.992 1.00 93.06 71 ILE A CA 1
ATOM 551 C C . ILE A 1 71 ? 11.887 2.019 -10.138 1.00 93.06 71 ILE A C 1
ATOM 553 O O . ILE A 1 71 ? 11.516 3.162 -9.866 1.00 93.06 71 ILE A O 1
ATOM 557 N N . MET A 1 72 ? 11.052 1.070 -10.566 1.00 93.50 72 MET A N 1
ATOM 558 C 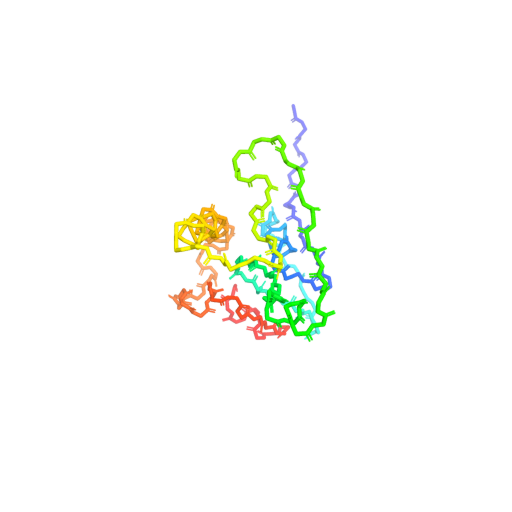CA . MET A 1 72 ? 9.654 1.299 -10.965 1.00 93.50 72 MET A CA 1
ATOM 559 C C . MET A 1 72 ? 9.457 2.193 -12.206 1.00 93.50 72 MET A C 1
ATOM 561 O O . MET A 1 72 ? 8.367 2.744 -12.373 1.00 93.50 72 MET A O 1
ATOM 565 N N . ASP A 1 73 ? 10.457 2.343 -13.087 1.00 94.81 73 ASP A N 1
ATOM 566 C CA . ASP A 1 73 ? 10.220 2.950 -14.407 1.00 94.81 73 ASP A CA 1
ATOM 567 C C . ASP A 1 73 ? 9.165 2.113 -15.159 1.00 94.81 73 ASP A C 1
ATOM 569 O O . ASP A 1 73 ? 9.386 0.924 -15.393 1.00 94.81 73 ASP A O 1
ATOM 573 N N . PRO A 1 74 ? 8.018 2.700 -15.544 1.00 96.06 74 PRO A N 1
ATOM 574 C CA . PRO A 1 74 ? 6.929 1.948 -16.150 1.00 96.06 74 PRO A CA 1
ATOM 575 C C . PRO A 1 74 ? 7.245 1.442 -17.559 1.00 96.06 74 PRO A C 1
ATOM 577 O O . PRO A 1 74 ? 6.478 0.673 -18.122 1.00 96.06 74 PRO A O 1
ATOM 580 N N . PHE A 1 75 ? 8.335 1.891 -18.175 1.00 96.38 75 PHE A N 1
ATOM 581 C CA . PHE A 1 75 ? 8.697 1.556 -19.548 1.00 96.38 75 PHE A CA 1
ATOM 582 C C . PHE A 1 75 ? 9.742 0.440 -19.649 1.00 96.38 75 PHE A C 1
ATOM 584 O O . PHE A 1 75 ? 10.149 0.092 -20.759 1.00 96.38 75 PHE A O 1
ATOM 591 N N . VAL A 1 76 ? 10.180 -0.111 -18.515 1.00 93.50 76 VAL A N 1
ATOM 592 C CA . VAL A 1 76 ? 11.154 -1.202 -18.430 1.00 93.50 76 VAL A CA 1
ATOM 593 C C . VAL A 1 76 ? 10.538 -2.353 -17.640 1.00 93.50 76 VAL A C 1
ATOM 595 O O . VAL A 1 76 ? 9.782 -2.141 -16.696 1.00 93.50 76 VAL A O 1
ATOM 598 N N . GLU A 1 77 ? 10.854 -3.584 -18.034 1.00 94.00 77 GLU A N 1
ATOM 599 C CA . GLU A 1 77 ? 10.430 -4.771 -17.294 1.00 94.00 77 GLU A CA 1
ATOM 600 C C . GLU A 1 77 ? 11.068 -4.792 -15.897 1.00 94.00 77 GLU A C 1
ATOM 602 O O . GLU A 1 77 ? 12.284 -4.651 -15.754 1.00 94.00 77 GLU A O 1
ATOM 607 N N . MET A 1 78 ? 10.242 -4.973 -14.865 1.00 93.75 78 MET A N 1
ATOM 608 C CA . MET A 1 78 ? 10.708 -5.073 -13.485 1.00 93.75 78 MET A CA 1
ATOM 609 C C . MET A 1 78 ? 11.458 -6.387 -13.275 1.00 93.75 78 MET A C 1
ATOM 611 O O . MET A 1 78 ? 10.924 -7.468 -13.523 1.00 93.75 78 MET A O 1
ATOM 615 N N . THR A 1 79 ? 12.681 -6.305 -12.758 1.00 94.31 79 THR A N 1
ATOM 616 C CA . THR A 1 79 ? 13.460 -7.502 -12.430 1.00 94.31 79 THR A CA 1
ATOM 617 C C . THR A 1 79 ? 12.967 -8.159 -11.140 1.00 94.31 79 THR A C 1
ATOM 619 O O . THR A 1 79 ? 12.441 -7.504 -10.239 1.00 94.31 79 THR A O 1
ATOM 622 N N . GLU A 1 80 ? 13.218 -9.462 -10.992 1.00 96.12 80 GLU A N 1
ATOM 623 C CA . GLU A 1 80 ? 12.881 -10.197 -9.766 1.00 96.12 80 GLU A CA 1
ATOM 624 C C . GLU A 1 80 ? 13.579 -9.617 -8.523 1.00 96.12 80 GLU A C 1
ATOM 626 O O . GLU A 1 80 ? 12.984 -9.517 -7.452 1.00 96.12 80 GLU A O 1
ATOM 631 N N . ALA A 1 81 ? 14.826 -9.161 -8.666 1.00 94.94 81 ALA A N 1
ATOM 632 C CA . ALA A 1 81 ? 15.566 -8.537 -7.571 1.00 94.94 81 ALA A CA 1
ATOM 633 C C . ALA A 1 81 ? 14.939 -7.203 -7.126 1.00 94.94 81 ALA A C 1
ATOM 635 O O . ALA A 1 81 ? 14.889 -6.912 -5.929 1.00 94.94 81 ALA A O 1
ATOM 636 N N . GLU A 1 82 ? 14.444 -6.394 -8.067 1.00 94.94 82 GLU A N 1
ATOM 637 C CA . GLU A 1 82 ? 13.703 -5.168 -7.752 1.00 94.94 82 GLU A CA 1
ATOM 638 C C . GLU A 1 82 ? 12.369 -5.488 -7.087 1.00 94.94 82 GLU A C 1
ATOM 640 O O . GLU A 1 82 ? 12.042 -4.867 -6.076 1.00 94.94 82 GLU A O 1
ATOM 645 N N . ARG A 1 83 ? 11.642 -6.495 -7.589 1.00 95.19 83 ARG A N 1
ATOM 646 C CA . ARG A 1 83 ? 10.381 -6.957 -6.999 1.00 95.19 83 ARG A CA 1
ATOM 647 C C . ARG A 1 83 ? 10.570 -7.365 -5.540 1.00 95.19 83 ARG A C 1
ATOM 649 O O . ARG A 1 83 ? 9.877 -6.841 -4.675 1.00 95.19 83 ARG A O 1
ATOM 656 N N . LEU A 1 84 ? 11.546 -8.228 -5.252 1.00 97.06 84 LEU A N 1
ATOM 657 C CA . LEU A 1 84 ? 11.852 -8.675 -3.889 1.00 97.06 84 LEU A CA 1
ATOM 658 C C . LE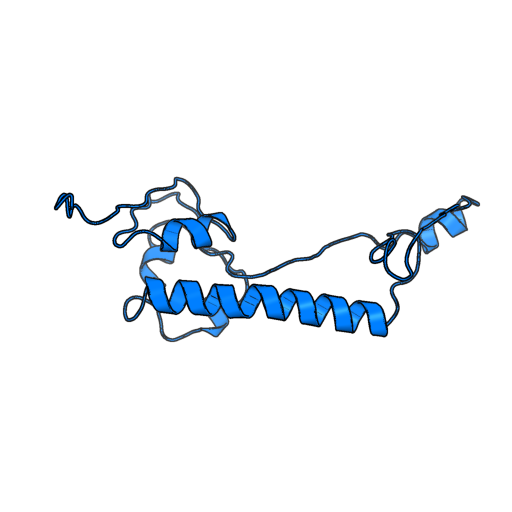U A 1 84 ? 12.251 -7.512 -2.975 1.00 97.06 84 LEU A C 1
ATOM 660 O O . LEU A 1 84 ? 11.799 -7.439 -1.834 1.00 97.06 84 LEU A O 1
ATOM 664 N N . ARG A 1 85 ? 13.056 -6.568 -3.479 1.00 95.81 85 ARG A N 1
ATOM 665 C CA . ARG A 1 85 ? 13.439 -5.366 -2.728 1.00 95.81 85 ARG A CA 1
ATOM 666 C C . ARG A 1 85 ? 12.228 -4.494 -2.387 1.00 95.81 85 ARG A C 1
ATOM 668 O O . ARG A 1 85 ? 12.124 -4.030 -1.257 1.00 95.81 85 ARG A O 1
ATOM 675 N N . LEU A 1 86 ? 11.341 -4.242 -3.348 1.00 96.75 86 LEU A N 1
ATOM 676 C CA . LEU A 1 86 ? 10.140 -3.430 -3.137 1.00 96.75 86 LEU A CA 1
ATOM 677 C C . LEU A 1 86 ? 9.153 -4.132 -2.198 1.00 96.75 86 LEU A C 1
ATOM 679 O O . LEU A 1 86 ? 8.594 -3.484 -1.319 1.00 96.75 86 LEU A O 1
ATOM 683 N N . SER A 1 87 ? 8.995 -5.454 -2.318 1.00 97.31 87 SER A N 1
ATOM 684 C CA . SER A 1 87 ? 8.209 -6.249 -1.370 1.00 97.31 87 SER A CA 1
ATOM 685 C C . SER A 1 87 ? 8.765 -6.166 0.052 1.00 97.31 87 SER A C 1
ATOM 687 O O . SER A 1 87 ? 7.987 -5.999 0.983 1.00 97.31 87 SER A O 1
ATOM 689 N N . ALA A 1 88 ? 10.090 -6.213 0.230 1.00 97.94 88 ALA A N 1
ATOM 690 C CA . ALA A 1 88 ? 10.706 -6.027 1.543 1.00 97.94 88 ALA A CA 1
ATOM 691 C C . ALA A 1 88 ? 10.413 -4.631 2.119 1.00 97.94 88 ALA A C 1
ATOM 693 O O . ALA A 1 88 ? 10.001 -4.526 3.266 1.00 97.94 88 ALA A O 1
ATOM 694 N N . ILE A 1 89 ? 10.513 -3.574 1.303 1.00 97.69 89 ILE A N 1
ATOM 695 C CA . ILE A 1 89 ? 10.172 -2.203 1.725 1.00 97.69 89 ILE A CA 1
ATOM 696 C C . ILE A 1 89 ? 8.698 -2.092 2.140 1.00 97.69 89 ILE A C 1
ATOM 698 O O . ILE A 1 89 ? 8.385 -1.438 3.131 1.00 97.69 89 ILE A O 1
ATOM 702 N N . LEU A 1 90 ? 7.780 -2.725 1.402 1.00 98.00 90 LEU A N 1
ATOM 703 C CA . LEU A 1 90 ? 6.363 -2.757 1.773 1.00 98.00 90 LEU A CA 1
ATOM 704 C C . LEU A 1 90 ? 6.153 -3.438 3.130 1.00 98.00 90 LEU A C 1
ATOM 706 O O . LEU A 1 90 ? 5.398 -2.917 3.950 1.00 98.00 90 LEU A O 1
ATOM 710 N N . SER A 1 91 ? 6.847 -4.546 3.394 1.00 97.75 91 SER A N 1
ATOM 711 C CA . SER A 1 91 ? 6.835 -5.201 4.707 1.00 97.75 91 SER A CA 1
ATOM 712 C C . SER A 1 91 ? 7.423 -4.308 5.804 1.00 97.75 91 SER A C 1
ATOM 714 O O . SER A 1 91 ? 6.813 -4.183 6.864 1.00 97.75 91 SER A O 1
ATOM 716 N N . ASP A 1 92 ? 8.537 -3.621 5.533 1.00 97.94 92 ASP A N 1
ATOM 717 C CA . ASP A 1 92 ? 9.192 -2.693 6.468 1.00 97.94 92 ASP A CA 1
ATOM 718 C C . ASP A 1 92 ? 8.307 -1.486 6.827 1.00 97.94 92 ASP A C 1
ATOM 720 O O . ASP A 1 92 ? 8.494 -0.869 7.873 1.00 97.94 92 ASP A O 1
ATOM 724 N N . ILE A 1 93 ? 7.329 -1.144 5.983 1.00 97.12 93 ILE A N 1
ATOM 725 C CA . ILE A 1 93 ? 6.305 -0.128 6.274 1.00 97.12 93 ILE A CA 1
ATOM 726 C C . ILE A 1 93 ? 5.117 -0.749 7.015 1.00 97.12 93 ILE A C 1
ATOM 728 O O . ILE A 1 93 ? 4.585 -0.162 7.960 1.00 97.12 93 ILE A O 1
ATOM 732 N N . HIS A 1 94 ? 4.675 -1.926 6.577 1.00 97.75 94 HIS A N 1
ATOM 733 C CA . HIS A 1 94 ? 3.461 -2.548 7.081 1.00 97.75 94 HIS A CA 1
ATOM 734 C C . HIS A 1 94 ? 3.620 -3.071 8.515 1.00 97.75 94 HIS A C 1
ATOM 736 O O . HIS A 1 94 ? 2.721 -2.868 9.330 1.00 97.75 94 HIS A O 1
ATOM 742 N N . GLU A 1 95 ? 4.754 -3.688 8.865 1.00 97.69 95 GLU A N 1
ATOM 743 C CA . GLU A 1 95 ? 4.977 -4.214 10.221 1.00 97.69 95 GLU A CA 1
ATOM 744 C C . GLU A 1 95 ? 4.906 -3.125 11.307 1.00 97.69 95 GLU A C 1
ATOM 746 O O . GLU A 1 95 ? 4.112 -3.289 12.242 1.00 97.69 95 GLU A O 1
ATOM 751 N N . PRO A 1 96 ? 5.610 -1.979 11.185 1.00 97.75 96 PRO A N 1
ATOM 752 C CA . PRO A 1 96 ? 5.454 -0.877 12.133 1.00 97.75 96 PRO A CA 1
ATOM 753 C C . PRO A 1 96 ? 4.027 -0.330 12.206 1.00 97.75 96 PRO A C 1
ATOM 755 O O . PRO A 1 96 ? 3.601 0.101 13.275 1.00 97.75 96 PRO A O 1
ATOM 758 N N . PHE A 1 97 ? 3.267 -0.360 11.104 1.00 97.56 97 PHE A N 1
ATOM 759 C CA . PHE A 1 97 ? 1.866 0.069 11.118 1.00 97.56 97 PHE A CA 1
ATOM 760 C C . PHE A 1 97 ? 1.014 -0.846 11.986 1.00 97.56 97 PHE A C 1
ATOM 762 O O . PHE A 1 97 ? 0.320 -0.380 12.891 1.00 97.56 97 PHE A O 1
ATOM 769 N N . LYS A 1 98 ? 1.131 -2.158 11.782 1.00 96.44 98 LYS A N 1
ATOM 770 C CA . LYS A 1 98 ? 0.446 -3.136 12.629 1.00 96.44 98 LYS A CA 1
ATOM 771 C C . LYS A 1 98 ? 0.833 -2.958 14.091 1.00 96.44 98 LYS A C 1
ATOM 773 O O . LYS A 1 98 ? -0.030 -2.954 14.961 1.00 96.44 98 LYS A O 1
ATOM 778 N N . GLU A 1 99 ? 2.120 -2.771 14.377 1.00 96.81 99 GLU A N 1
ATOM 779 C CA . GLU A 1 99 ? 2.597 -2.544 15.741 1.00 96.81 99 GLU A CA 1
ATOM 780 C C . GLU A 1 99 ? 2.019 -1.263 16.364 1.00 96.81 99 GLU A C 1
ATOM 782 O O . GLU A 1 99 ? 1.572 -1.292 17.511 1.00 96.81 99 GLU A O 1
ATOM 787 N N . HIS A 1 100 ? 1.981 -0.158 15.617 1.00 96.44 100 HIS A N 1
ATOM 788 C CA . HIS A 1 100 ? 1.401 1.107 16.071 1.00 96.44 100 HIS A CA 1
ATOM 789 C C . HIS A 1 100 ? -0.086 0.962 16.411 1.00 96.44 100 HIS A C 1
ATOM 791 O O . HIS A 1 100 ? -0.515 1.358 17.495 1.00 96.44 100 HIS A O 1
ATOM 797 N N . VAL A 1 101 ? -0.859 0.311 15.537 1.00 95.31 101 VAL A N 1
ATOM 798 C CA . VAL A 1 101 ? -2.287 0.046 15.770 1.00 95.31 101 VAL A CA 1
ATOM 799 C C . VAL A 1 101 ? -2.480 -0.865 16.984 1.00 95.31 101 VAL A C 1
ATOM 801 O O . VAL A 1 101 ? -3.262 -0.531 17.873 1.00 95.31 101 VAL A O 1
ATOM 804 N N . ARG A 1 102 ? -1.718 -1.963 17.099 1.00 94.88 102 ARG A N 1
ATOM 805 C CA . ARG A 1 102 ? -1.774 -2.861 18.268 1.00 94.88 102 ARG A CA 1
ATOM 806 C C . ARG A 1 102 ? -1.503 -2.122 19.575 1.00 94.88 102 ARG A C 1
ATOM 808 O O . ARG A 1 102 ? -2.219 -2.333 20.550 1.00 94.88 102 ARG A O 1
ATOM 815 N N . LYS A 1 103 ? -0.490 -1.251 19.602 1.00 94.94 103 LYS A N 1
ATOM 816 C CA . LYS A 1 103 ? -0.143 -0.457 20.792 1.00 94.94 103 LYS A CA 1
ATOM 817 C C . LYS A 1 103 ? -1.233 0.548 21.154 1.00 94.94 103 LYS A C 1
ATOM 819 O O . LYS A 1 103 ? -1.546 0.689 22.329 1.00 94.94 103 LYS A O 1
ATOM 824 N N . SER A 1 104 ? -1.801 1.221 20.158 1.00 93.62 104 SER A N 1
ATOM 825 C CA . SER A 1 104 ? -2.851 2.225 20.348 1.00 93.62 104 SER A CA 1
ATOM 826 C C . SER A 1 104 ? -4.168 1.618 20.840 1.00 93.62 104 SER A C 1
ATOM 828 O O . SER A 1 104 ? -4.819 2.146 21.741 1.00 93.62 104 SER A O 1
ATOM 830 N N . ARG A 1 105 ? -4.573 0.495 20.243 1.00 92.06 105 ARG A N 1
ATOM 831 C CA . ARG A 1 105 ? -5.930 -0.048 20.375 1.00 92.06 105 ARG A CA 1
ATOM 832 C C . ARG A 1 105 ? -6.016 -1.208 21.363 1.00 92.06 105 ARG A C 1
ATOM 834 O O . ARG A 1 105 ? -7.054 -1.412 21.992 1.00 92.06 105 ARG A O 1
ATOM 841 N N . GLY A 1 106 ? -4.905 -1.911 21.584 1.00 90.19 106 GLY A N 1
ATOM 842 C CA . GLY A 1 106 ? -4.755 -2.901 22.644 1.00 90.19 106 GLY A CA 1
ATOM 843 C C . GLY A 1 106 ? -5.847 -3.968 22.619 1.00 90.19 106 GLY A C 1
ATOM 844 O O . GLY A 1 106 ? -6.051 -4.650 21.621 1.00 90.19 106 GLY A O 1
ATOM 845 N N . ASN A 1 107 ? -6.556 -4.110 23.738 1.00 88.50 107 ASN A N 1
ATOM 846 C CA . ASN A 1 107 ? -7.625 -5.093 23.922 1.00 88.50 107 ASN A CA 1
ATOM 847 C C . ASN A 1 107 ? -8.944 -4.744 23.214 1.00 88.50 107 ASN A C 1
ATOM 849 O O . ASN A 1 107 ? -9.870 -5.552 23.283 1.00 88.50 107 ASN A O 1
ATOM 853 N N . LYS A 1 108 ? -9.054 -3.561 22.598 1.00 87.38 108 LYS A N 1
ATOM 854 C CA . LYS A 1 108 ? -10.244 -3.160 21.841 1.00 87.38 108 LYS A CA 1
ATOM 855 C C . LYS A 1 108 ? -10.278 -3.801 20.443 1.00 87.38 108 LYS A C 1
ATOM 857 O O . LYS A 1 108 ? -11.355 -4.083 19.934 1.00 87.38 108 LYS A O 1
ATOM 862 N N . LEU A 1 109 ? -9.10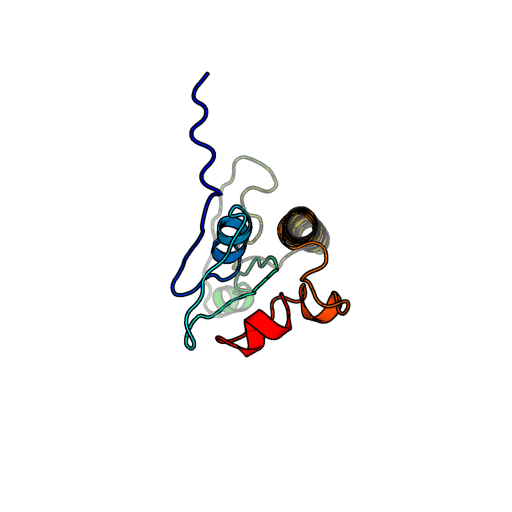9 -4.147 19.890 1.00 88.31 109 LEU A N 1
ATOM 863 C CA . LEU A 1 109 ? -9.000 -4.851 18.610 1.00 88.31 109 LEU A CA 1
ATOM 864 C C . LEU A 1 109 ? -9.618 -6.248 18.670 1.00 88.31 109 LEU A C 1
ATOM 866 O O . LEU A 1 109 ? -9.430 -7.004 19.632 1.00 88.31 109 LEU A O 1
ATOM 870 N N . ILE A 1 110 ? -10.273 -6.640 17.580 1.00 86.00 110 ILE A N 1
ATOM 871 C CA . ILE A 1 110 ? -10.651 -8.039 17.384 1.00 86.00 110 ILE A CA 1
ATOM 872 C C . ILE A 1 110 ? -9.415 -8.934 17.238 1.00 86.00 110 ILE A C 1
ATOM 874 O O . ILE A 1 110 ? -8.329 -8.500 16.866 1.00 86.00 110 ILE A O 1
ATOM 878 N N . LYS A 1 111 ? -9.594 -10.231 17.498 1.00 86.00 111 LYS A N 1
ATOM 879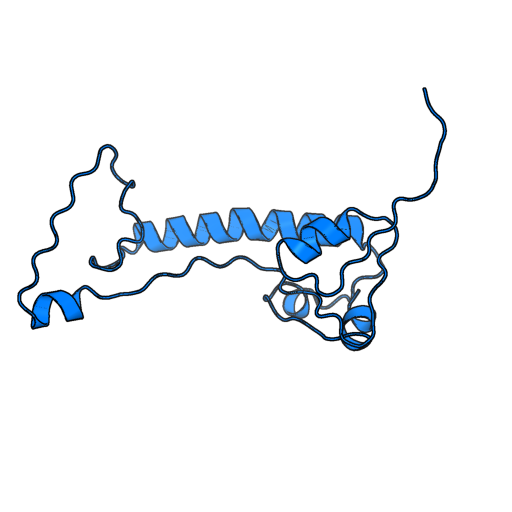 C CA . LYS A 1 111 ? -8.499 -11.214 17.442 1.00 86.00 111 LYS A CA 1
ATOM 880 C C . LYS A 1 111 ? -8.104 -11.636 16.024 1.00 86.00 111 LYS A C 1
ATOM 882 O O . LYS A 1 111 ? -7.067 -12.269 15.861 1.00 86.00 111 LYS A O 1
ATOM 887 N N . ASP A 1 112 ? -8.942 -11.352 15.031 1.00 89.12 112 ASP A N 1
ATOM 888 C CA . ASP A 1 112 ? -8.691 -11.714 13.636 1.00 89.12 112 ASP A CA 1
ATOM 889 C C . ASP A 1 112 ? -7.803 -10.651 12.973 1.00 89.12 112 ASP A C 1
ATOM 891 O O . ASP A 1 112 ? -8.279 -9.686 12.375 1.00 89.12 112 ASP A O 1
ATOM 895 N N . GLU A 1 113 ? -6.491 -10.808 13.147 1.00 89.31 113 GLU A N 1
ATOM 896 C CA . GLU A 1 113 ? -5.495 -9.885 12.597 1.00 89.31 113 GLU A CA 1
ATOM 897 C C . GLU A 1 113 ? -5.405 -9.937 11.067 1.00 89.31 113 GLU A C 1
ATOM 899 O O . GLU A 1 113 ? -5.111 -8.915 10.444 1.00 89.31 113 GLU A O 1
ATOM 904 N N . ASP A 1 114 ? -5.695 -11.091 10.458 1.00 89.94 114 ASP A N 1
ATOM 905 C CA . ASP A 1 114 ? -5.678 -11.251 9.000 1.00 89.94 114 ASP A CA 1
ATOM 906 C C . ASP A 1 114 ? -6.758 -10.390 8.349 1.00 89.94 114 ASP A C 1
ATOM 908 O O . ASP A 1 114 ? -6.556 -9.850 7.263 1.00 89.94 114 ASP A O 1
ATOM 912 N N . LYS A 1 115 ? -7.889 -10.200 9.033 1.00 90.19 115 LYS A N 1
ATOM 913 C CA . LYS A 1 115 ? -8.923 -9.264 8.600 1.00 90.19 115 LYS A CA 1
ATOM 914 C C . LYS A 1 115 ? -8.540 -7.803 8.829 1.00 90.19 115 LYS A C 1
ATOM 916 O O . LYS A 1 115 ? -8.876 -6.956 8.011 1.00 90.19 115 LYS A O 1
ATOM 921 N N . LEU A 1 116 ? -7.863 -7.485 9.933 1.00 92.12 116 LEU A N 1
ATOM 922 C CA . LEU A 1 116 ? -7.517 -6.102 10.286 1.00 92.12 116 LEU A CA 1
ATOM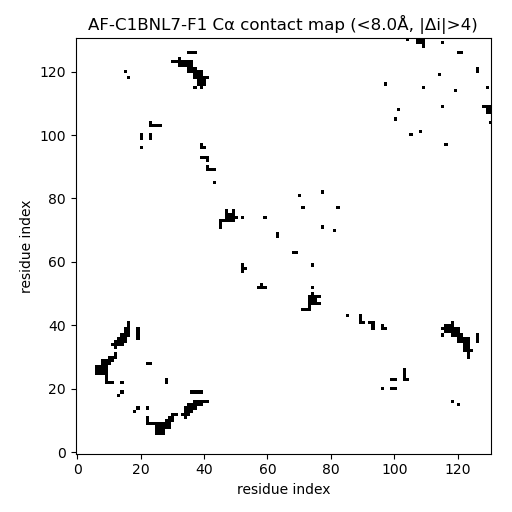 923 C C . LEU A 1 116 ? -6.411 -5.520 9.400 1.00 92.12 116 LEU A C 1
ATOM 925 O O . LEU A 1 116 ? -6.461 -4.347 9.032 1.00 92.12 116 LEU A O 1
ATOM 929 N N . PHE A 1 117 ? -5.406 -6.328 9.068 1.00 95.62 117 PHE A N 1
ATOM 930 C CA . PHE A 1 117 ? -4.158 -5.865 8.463 1.00 95.62 117 PHE A CA 1
ATOM 931 C C . PHE A 1 117 ? -3.983 -6.305 7.004 1.00 95.62 117 PHE A C 1
ATOM 933 O O . PHE A 1 117 ? -2.864 -6.439 6.516 1.00 95.62 117 PHE A O 1
ATOM 940 N N . ASN A 1 118 ? -5.079 -6.550 6.286 1.00 94.69 118 ASN A N 1
ATOM 941 C CA . ASN A 1 118 ? -5.048 -6.903 4.862 1.00 94.69 118 ASN A CA 1
ATOM 942 C C . ASN A 1 118 ? -5.376 -5.724 3.924 1.00 94.69 118 ASN A C 1
ATOM 944 O O . ASN A 1 118 ? -5.438 -5.906 2.708 1.00 94.69 118 ASN A O 1
ATOM 948 N N . GLY A 1 119 ? -5.583 -4.520 4.467 1.00 95.12 119 GLY A N 1
ATOM 949 C CA . GLY A 1 119 ? -5.955 -3.329 3.701 1.00 95.12 119 GLY A CA 1
ATOM 950 C C . GLY A 1 119 ? -7.458 -3.138 3.467 1.00 95.12 119 GLY A C 1
ATOM 951 O O . GLY A 1 119 ? -7.830 -2.167 2.800 1.00 95.12 119 GLY A O 1
ATOM 952 N N . GLU A 1 120 ? -8.324 -3.991 4.021 1.00 95.06 120 GLU A N 1
ATOM 953 C CA . GLU A 1 120 ? -9.770 -3.749 4.069 1.00 95.06 120 GLU A CA 1
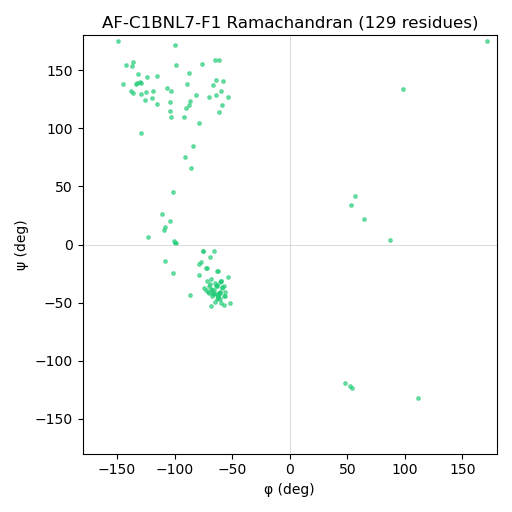ATOM 954 C C . GLU A 1 120 ? -10.117 -2.484 4.865 1.00 95.06 120 GLU A C 1
ATOM 956 O O . GLU A 1 120 ? -9.338 -1.977 5.675 1.00 95.06 120 GLU A O 1
ATOM 961 N N . PHE A 1 121 ? -11.308 -1.948 4.611 1.00 94.56 121 PHE A N 1
ATOM 962 C CA . PHE A 1 121 ? -11.834 -0.784 5.307 1.00 94.56 121 PHE A CA 1
ATOM 963 C C . PHE A 1 121 ? -13.334 -0.919 5.541 1.00 94.56 121 PHE A C 1
ATOM 965 O O . PHE A 1 121 ? -14.048 -1.598 4.801 1.00 94.56 121 PHE A O 1
ATOM 972 N N . TRP A 1 122 ? -13.817 -0.238 6.574 1.00 93.75 122 TRP A N 1
ATOM 973 C CA . TRP A 1 122 ? -15.170 -0.402 7.084 1.00 93.75 122 TRP A CA 1
ATOM 974 C C . TRP A 1 122 ? -15.808 0.942 7.401 1.00 93.75 122 TRP A C 1
ATOM 976 O O . TRP A 1 122 ? -15.130 1.935 7.668 1.00 93.75 122 TRP A O 1
ATOM 986 N N . CYS A 1 123 ? -17.138 0.963 7.345 1.00 93.69 123 CYS A N 1
ATOM 987 C CA . CYS A 1 123 ? -17.935 2.162 7.547 1.00 93.69 123 CYS A CA 1
ATOM 988 C C . CYS A 1 123 ? -18.569 2.180 8.943 1.00 93.69 123 CYS A C 1
ATOM 990 O O . CYS A 1 123 ? -19.189 1.193 9.352 1.00 93.69 123 CYS A O 1
ATOM 992 N N . GLY A 1 124 ? -18.447 3.305 9.649 1.00 87.44 124 GLY A N 1
ATOM 993 C CA . GLY A 1 124 ? -19.170 3.598 10.886 1.00 87.44 124 GLY A CA 1
ATOM 994 C C . GLY A 1 124 ? -19.126 2.460 11.905 1.00 87.44 124 GLY A C 1
ATOM 995 O O . GLY A 1 124 ? -18.058 2.040 12.341 1.00 87.44 124 GLY A O 1
ATOM 996 N N . GLN A 1 125 ? -20.297 1.926 12.267 1.00 86.00 125 GLN A N 1
ATOM 997 C CA . GLN A 1 125 ? -20.420 0.881 13.290 1.00 86.00 125 GLN A CA 1
ATOM 998 C C . GLN A 1 125 ? -19.651 -0.401 12.946 1.00 86.00 125 GLN A C 1
ATOM 1000 O O . GLN A 1 125 ? -19.161 -1.076 13.847 1.00 86.00 125 GLN A O 1
ATOM 1005 N N . ALA A 1 126 ? -19.515 -0.737 11.660 1.00 87.56 126 ALA A N 1
ATOM 1006 C CA . ALA A 1 126 ? -18.733 -1.901 11.264 1.00 87.56 126 ALA A CA 1
ATOM 1007 C C . ALA A 1 126 ? -17.256 -1.733 11.644 1.00 87.56 126 ALA A C 1
ATOM 1009 O O . ALA A 1 126 ? -16.645 -2.713 12.043 1.00 87.56 126 ALA A O 1
ATOM 1010 N N . ALA A 1 127 ? -16.716 -0.511 11.587 1.00 86.56 127 ALA A N 1
ATOM 1011 C CA . ALA A 1 127 ? -15.359 -0.225 12.043 1.00 86.56 127 ALA A CA 1
ATOM 1012 C C . ALA A 1 127 ? -15.229 -0.308 13.570 1.00 86.56 127 ALA A C 1
ATOM 1014 O O . ALA A 1 127 ? -14.279 -0.902 14.058 1.00 86.56 127 ALA A O 1
ATOM 1015 N N . VAL A 1 128 ? -16.209 0.208 14.323 1.00 84.75 128 VAL A N 1
ATOM 1016 C CA . VAL A 1 128 ? -16.229 0.101 15.800 1.00 84.75 128 VAL A CA 1
ATOM 1017 C C . VAL A 1 128 ? -16.265 -1.355 16.261 1.00 84.75 128 VAL A C 1
ATOM 1019 O O . VAL A 1 128 ? -15.723 -1.699 17.296 1.00 84.75 128 VAL A O 1
ATOM 1022 N N . ASN A 1 129 ? -16.898 -2.243 15.498 1.00 84.00 129 ASN A N 1
ATOM 1023 C CA . ASN A 1 129 ? -16.964 -3.658 15.859 1.00 84.00 129 ASN A CA 1
ATOM 1024 C C . ASN A 1 129 ? -15.640 -4.410 15.615 1.00 84.00 129 ASN A C 1
ATOM 1026 O O . ASN A 1 129 ? -15.564 -5.602 15.915 1.00 84.00 129 ASN A O 1
ATOM 1030 N N . LEU A 1 130 ? -14.642 -3.751 15.023 1.00 76.56 130 LEU A N 1
ATOM 1031 C CA . LEU A 1 130 ? -13.323 -4.306 14.720 1.00 76.56 130 LEU A CA 1
ATOM 1032 C C . LEU A 1 130 ? -12.225 -3.736 15.637 1.00 76.56 130 LEU A C 1
ATOM 1034 O O . LEU A 1 130 ? -11.134 -4.308 15.681 1.00 76.56 130 LEU A O 1
ATOM 1038 N N . ASP A 1 131 ? -12.522 -2.641 16.346 1.00 64.19 131 ASP A N 1
ATOM 1039 C CA . ASP A 1 131 ? -11.562 -1.726 16.974 1.00 64.19 131 ASP A CA 1
ATOM 1040 C C . ASP A 1 131 ? -11.948 -1.247 18.381 1.00 64.19 131 ASP A C 1
ATOM 1042 O O . ASP A 1 131 ? -13.143 -1.237 18.740 1.00 64.19 131 ASP A O 1
#

Secondary structure (DSSP, 8-state):
--------EEE-S-EETHHHHHHTTSSEEE--TT-EEE--S--------HHHHHHTT-------SSTTTTTT-TTSPPPHHHHHHHHHHHHHHHHHHHHHHHHHHGGGS-S-HHHHSSS-EEETHHHHTT-

Nearest PDB structures (foldseek):
  4kwb-assembly1_D  TM=8.315E-01  e=1.484E-10  Bacillus subtilis subsp. subtilis str. 168
  3rst-assembly1_A  TM=8.302E-01  e=2.905E-10  Bacillus subtilis
  3rst-assembly1_B  TM=8.469E-01  e=8.509E-10  Bacillus subtilis
  3rst-assembly1_C  TM=8.355E-01  e=9.732E-10  Bacillus subtilis
  3rst-assembly1_H  TM=8.340E-01  e=1.093E-08  Bacillus subtilis

InterPro domains:
  IPR002142 Peptidase S49 [PF01343] (15-129)
  IPR029045 ClpP/crotonase-like domain superfamily [SSF52096] (12-130)

Mean predicted aligned error: 5.77 Å